Protein AF-A0A1Z8X6K7-F1 (afdb_monomer_lite)

pLDDT: mean 92.4, std 6.42, range [54.97, 97.44]

Sequence (66 aa):
METVIALLMFLGEPAVLKEHTLMPTVSKCLEKKRIANRNSGARVSYVCTKVKAEVKDG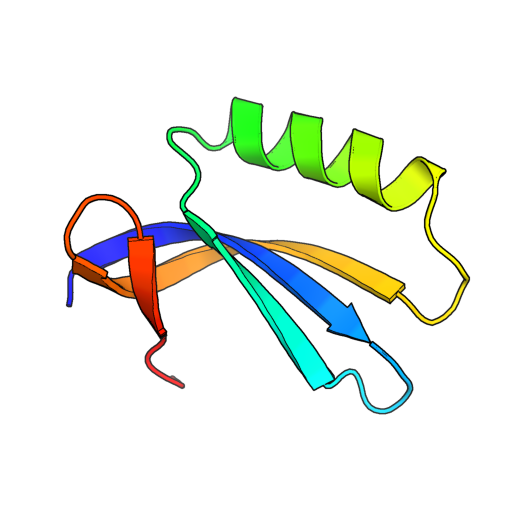KIISISKS

Structure (mmCIF, N/CA/C/O backbone):
data_AF-A0A1Z8X6K7-F1
#
_entry.id   AF-A0A1Z8X6K7-F1
#
loop_
_atom_site.group_PDB
_atom_site.id
_atom_site.type_symbol
_atom_site.label_atom_id
_atom_site.label_alt_id
_atom_site.label_comp_id
_atom_site.label_asym_id
_atom_site.label_entity_id
_atom_site.label_seq_id
_atom_site.pdbx_PDB_ins_code
_atom_site.Cartn_x
_atom_site.Cartn_y
_atom_site.Cartn_z
_atom_site.occupancy
_atom_site.B_iso_or_equiv
_atom_site.auth_seq_id
_atom_site.auth_comp_id
_atom_site.auth_asym_id
_atom_site.auth_atom_id
_atom_site.pdbx_PDB_model_num
ATOM 1 N N . MET A 1 1 ? -10.447 -9.870 11.382 1.00 82.88 1 MET A N 1
ATOM 2 C CA . MET A 1 1 ? -9.919 -9.171 10.191 1.00 82.88 1 MET A CA 1
ATOM 3 C C . MET A 1 1 ? -10.923 -8.131 9.753 1.00 82.88 1 MET A C 1
ATOM 5 O O . MET A 1 1 ? -12.115 -8.416 9.746 1.00 82.88 1 MET A O 1
ATOM 9 N N . GLU A 1 2 ? -10.443 -6.955 9.391 1.00 92.50 2 GLU A N 1
ATOM 10 C CA . GLU A 1 2 ? -11.247 -5.831 8.920 1.00 92.50 2 GLU A CA 1
ATOM 11 C C . GLU A 1 2 ? -10.854 -5.447 7.492 1.00 92.50 2 GLU A C 1
ATOM 13 O O . GLU A 1 2 ? -9.798 -5.839 6.993 1.00 92.50 2 GLU A O 1
ATOM 18 N N . THR A 1 3 ? -11.739 -4.727 6.800 1.00 94.50 3 THR A N 1
ATOM 19 C CA . THR A 1 3 ? -11.462 -4.242 5.443 1.00 94.50 3 THR A CA 1
ATOM 20 C C . THR A 1 3 ? -10.849 -2.857 5.524 1.00 94.50 3 THR A C 1
ATOM 22 O O . THR A 1 3 ? -11.523 -1.900 5.896 1.00 94.50 3 THR A O 1
ATOM 25 N N . VAL A 1 4 ? -9.586 -2.751 5.128 1.00 95.75 4 VAL A N 1
ATOM 26 C CA . VAL A 1 4 ? -8.814 -1.508 5.191 1.00 95.75 4 VAL A CA 1
ATOM 27 C C . VAL A 1 4 ? -8.249 -1.144 3.834 1.00 95.75 4 VAL A C 1
ATOM 29 O O . VAL A 1 4 ? -8.156 -1.976 2.932 1.00 95.75 4 VAL A O 1
ATOM 32 N N . ILE A 1 5 ? -7.869 0.119 3.678 1.00 96.69 5 ILE A N 1
ATOM 33 C CA . ILE A 1 5 ? -7.197 0.600 2.476 1.00 96.69 5 ILE A CA 1
ATOM 34 C C . ILE A 1 5 ? -5.698 0.424 2.690 1.00 96.69 5 ILE A C 1
ATOM 36 O O . ILE A 1 5 ? -5.137 0.935 3.659 1.00 96.69 5 ILE A O 1
ATOM 40 N N . ALA A 1 6 ? -5.051 -0.290 1.778 1.00 96.56 6 ALA A N 1
ATOM 41 C CA . ALA A 1 6 ? -3.623 -0.547 1.827 1.00 96.56 6 ALA A CA 1
ATOM 42 C C . ALA A 1 6 ? -2.933 -0.031 0.563 1.00 96.56 6 ALA A C 1
ATOM 44 O O . ALA A 1 6 ? -3.452 -0.155 -0.550 1.00 96.56 6 ALA A O 1
ATOM 45 N N . LEU A 1 7 ? -1.734 0.518 0.753 1.00 96.88 7 LEU A N 1
ATOM 46 C CA . LEU A 1 7 ? -0.763 0.700 -0.316 1.00 96.88 7 LEU A CA 1
ATOM 47 C C . LEU A 1 7 ? 0.180 -0.502 -0.305 1.00 96.88 7 LEU A C 1
ATOM 49 O O . LEU A 1 7 ? 0.889 -0.723 0.675 1.00 96.88 7 LEU A O 1
ATOM 53 N N . LEU A 1 8 ? 0.162 -1.271 -1.384 1.00 95.81 8 LEU A N 1
ATOM 54 C CA . LEU A 1 8 ? 0.966 -2.469 -1.584 1.00 95.81 8 LEU A CA 1
ATOM 55 C C . LEU A 1 8 ? 2.107 -2.164 -2.554 1.00 95.81 8 LEU A C 1
ATOM 57 O O . LEU A 1 8 ? 1.871 -1.504 -3.566 1.00 95.81 8 LEU A O 1
ATOM 61 N N . MET A 1 9 ? 3.306 -2.666 -2.272 1.00 95.31 9 MET A N 1
ATOM 62 C CA . MET A 1 9 ? 4.447 -2.642 -3.187 1.00 95.31 9 MET A CA 1
ATOM 63 C C . MET A 1 9 ? 4.757 -4.058 -3.650 1.00 95.31 9 MET A C 1
ATOM 65 O O . MET A 1 9 ? 5.005 -4.944 -2.828 1.00 95.31 9 MET A O 1
ATOM 69 N N . PHE A 1 10 ? 4.814 -4.252 -4.960 1.00 95.06 10 PHE A N 1
ATOM 70 C CA . PHE A 1 10 ? 5.281 -5.481 -5.577 1.00 95.06 10 PHE A CA 1
ATOM 71 C C . PHE A 1 10 ? 6.607 -5.244 -6.292 1.00 95.06 10 PHE A C 1
ATOM 73 O O . PHE A 1 10 ? 6.828 -4.177 -6.867 1.00 95.06 10 PHE A O 1
ATOM 80 N N . LEU A 1 11 ? 7.476 -6.252 -6.266 1.00 94.19 11 LEU A N 1
ATOM 81 C CA . LEU A 1 11 ? 8.793 -6.215 -6.891 1.00 94.19 11 LEU A CA 1
ATOM 82 C C . LEU A 1 11 ? 9.010 -7.451 -7.770 1.00 94.19 11 LEU A C 1
ATOM 84 O O . LEU A 1 11 ? 8.757 -8.571 -7.324 1.00 94.19 11 LEU A O 1
ATOM 88 N N . GLY A 1 12 ? 9.570 -7.234 -8.959 1.00 91.00 12 GLY A N 1
ATOM 89 C CA . GLY A 1 12 ? 10.051 -8.279 -9.859 1.00 91.00 12 GLY A CA 1
ATOM 90 C C . GLY A 1 12 ? 9.016 -8.796 -10.856 1.00 91.00 12 GLY A C 1
ATOM 91 O O . GLY A 1 12 ? 7.895 -8.301 -10.942 1.00 91.00 12 GLY A O 1
ATOM 92 N N . GLU A 1 13 ? 9.435 -9.810 -11.608 1.00 88.75 13 GLU A N 1
ATOM 93 C CA . GLU A 1 13 ? 8.625 -10.569 -12.561 1.00 88.75 13 GLU A CA 1
ATOM 94 C C . GLU A 1 13 ? 8.896 -12.065 -12.295 1.00 88.75 13 GLU A C 1
ATOM 96 O O . GLU A 1 13 ? 10.012 -12.519 -12.554 1.00 88.75 13 GLU A O 1
ATOM 101 N N . PRO A 1 14 ? 7.948 -12.831 -11.716 1.00 88.88 14 PRO A N 1
ATOM 102 C CA . PRO A 1 14 ? 6.594 -12.433 -11.328 1.00 88.88 14 PRO A CA 1
ATOM 103 C C . PRO A 1 14 ? 6.572 -11.438 -10.155 1.00 88.88 14 PRO A C 1
ATOM 105 O O . PRO A 1 14 ? 7.453 -11.437 -9.298 1.00 88.88 14 PRO A O 1
ATOM 108 N N . ALA A 1 15 ? 5.544 -10.590 -10.118 1.00 90.81 15 ALA A N 1
ATOM 109 C CA . ALA A 1 15 ? 5.38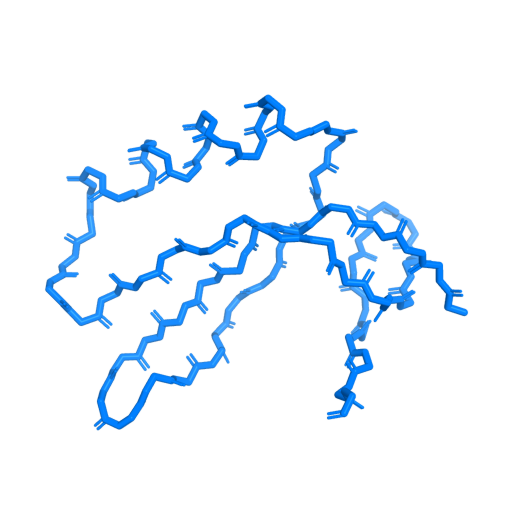9 -9.544 -9.113 1.00 90.81 15 ALA A CA 1
ATOM 110 C C . ALA A 1 15 ? 5.129 -10.143 -7.718 1.00 90.81 15 ALA A C 1
ATOM 112 O O . ALA A 1 15 ? 4.064 -10.705 -7.457 1.00 90.81 15 ALA A O 1
ATOM 113 N N . VAL A 1 16 ? 6.088 -10.002 -6.800 1.00 93.50 16 VAL A N 1
ATOM 114 C CA . VAL A 1 16 ? 5.969 -10.496 -5.418 1.00 93.50 16 VAL A CA 1
ATOM 115 C C . VAL A 1 16 ? 5.661 -9.339 -4.479 1.00 93.50 16 VAL A C 1
ATOM 117 O O . VAL A 1 16 ? 6.360 -8.327 -4.509 1.00 93.50 16 VAL A O 1
ATOM 120 N N . LEU A 1 17 ? 4.649 -9.495 -3.618 1.00 93.50 17 LEU A N 1
ATOM 121 C CA . LEU A 1 17 ? 4.341 -8.515 -2.575 1.00 93.50 17 LEU A CA 1
ATOM 122 C C . LEU A 1 17 ? 5.539 -8.395 -1.627 1.00 93.50 17 LEU A C 1
ATOM 124 O O . LEU A 1 17 ? 5.922 -9.367 -0.977 1.00 93.50 17 LEU A O 1
ATOM 128 N N . LYS A 1 18 ? 6.128 -7.204 -1.564 1.00 93.69 18 LYS A N 1
ATOM 129 C CA . LYS A 1 18 ? 7.266 -6.896 -0.695 1.00 93.69 18 LYS A CA 1
ATOM 130 C C . LYS A 1 18 ? 6.867 -6.058 0.504 1.00 93.69 18 LYS A C 1
ATOM 132 O O . LYS A 1 18 ? 7.360 -6.317 1.593 1.00 93.69 18 LYS A O 1
ATOM 137 N N . GLU A 1 19 ? 5.970 -5.094 0.316 1.00 92.62 19 GLU A N 1
ATOM 138 C CA . GLU A 1 19 ? 5.552 -4.195 1.391 1.00 92.62 19 GLU A CA 1
ATOM 139 C C . GLU A 1 19 ? 4.051 -3.922 1.353 1.00 92.62 19 GLU A C 1
ATOM 141 O O . GLU A 1 19 ? 3.421 -3.915 0.293 1.00 92.62 19 GLU A O 1
ATOM 146 N N . HIS A 1 20 ? 3.489 -3.649 2.528 1.00 93.88 20 HIS A N 1
ATOM 147 C CA . HIS A 1 20 ? 2.114 -3.204 2.703 1.00 93.88 20 HIS A CA 1
ATOM 148 C C . HIS A 1 20 ? 2.044 -2.120 3.780 1.00 93.88 20 HIS A C 1
ATOM 150 O O . HIS A 1 20 ? 2.598 -2.256 4.869 1.00 93.88 20 HIS A O 1
ATOM 156 N N . THR A 1 21 ? 1.339 -1.032 3.492 1.00 95.19 21 THR A N 1
ATOM 157 C CA . THR A 1 21 ? 1.168 0.085 4.427 1.00 95.19 21 THR A CA 1
ATOM 158 C C . THR A 1 21 ? -0.308 0.422 4.576 1.00 95.19 21 THR A C 1
ATOM 160 O O . THR A 1 21 ? -1.002 0.605 3.573 1.00 95.19 21 THR A O 1
ATOM 163 N N . LEU A 1 22 ? -0.776 0.539 5.822 1.00 96.44 22 LEU A N 1
ATOM 164 C CA . LEU A 1 22 ? -2.129 1.001 6.128 1.00 96.44 22 LEU A CA 1
ATOM 165 C C . LEU A 1 22 ? -2.290 2.461 5.697 1.00 96.44 22 LEU A C 1
ATOM 167 O O . LEU A 1 22 ? -1.452 3.305 6.019 1.00 96.44 22 LEU A O 1
ATOM 171 N N . MET A 1 23 ? -3.371 2.764 4.984 1.00 96.00 23 MET A N 1
ATOM 172 C CA . MET A 1 23 ? -3.684 4.118 4.545 1.00 96.00 23 MET A CA 1
ATOM 173 C C . MET A 1 23 ? -4.992 4.605 5.166 1.00 96.00 23 MET A C 1
ATOM 175 O O . MET A 1 23 ? -5.977 3.870 5.159 1.00 96.00 23 MET A O 1
ATOM 179 N N . PRO A 1 24 ? -5.039 5.860 5.650 1.00 94.44 24 PRO A N 1
ATOM 180 C CA . PRO A 1 24 ? -6.221 6.387 6.326 1.00 94.44 24 PRO A CA 1
ATOM 181 C C . PRO A 1 24 ? -7.395 6.605 5.362 1.00 94.44 24 PRO A C 1
ATOM 183 O O . PRO A 1 24 ? -8.549 6.461 5.746 1.00 94.44 24 PRO A O 1
ATOM 186 N N . THR A 1 25 ? -7.117 6.957 4.102 1.00 95.88 25 THR A N 1
ATOM 187 C CA . THR A 1 25 ? -8.138 7.221 3.078 1.00 95.88 25 THR A CA 1
ATOM 188 C C . THR A 1 25 ? -7.662 6.791 1.691 1.00 95.88 25 THR A C 1
ATOM 190 O O . THR A 1 25 ? -6.460 6.669 1.434 1.00 95.88 25 THR A O 1
ATOM 193 N N . VAL A 1 26 ? -8.610 6.615 0.760 1.00 95.56 26 VAL A N 1
ATOM 194 C CA . VAL A 1 26 ? -8.304 6.286 -0.644 1.00 95.56 26 VAL A CA 1
ATOM 195 C C . VAL A 1 26 ? -7.515 7.420 -1.294 1.00 95.56 26 VAL A C 1
ATOM 197 O O . VAL A 1 26 ? -6.521 7.161 -1.961 1.00 95.56 26 VAL A O 1
ATOM 200 N N . SER A 1 27 ? -7.902 8.675 -1.041 1.00 96.81 27 SER A N 1
ATOM 201 C CA . SER A 1 27 ? -7.204 9.851 -1.576 1.00 96.81 27 SER A CA 1
ATOM 202 C C . SER A 1 27 ? -5.726 9.862 -1.170 1.00 96.81 27 SER A C 1
ATOM 204 O O . SER A 1 27 ? -4.848 9.935 -2.031 1.00 96.81 27 SER A O 1
ATOM 206 N N . LYS A 1 28 ? -5.425 9.647 0.122 1.00 96.88 28 LYS A N 1
ATOM 207 C CA . LYS A 1 28 ? -4.035 9.604 0.605 1.00 96.88 28 LYS A CA 1
ATOM 208 C C . LYS A 1 28 ? -3.255 8.420 0.034 1.00 96.88 28 LYS A C 1
ATOM 210 O O . LYS A 1 28 ? -2.070 8.545 -0.271 1.00 96.88 28 LYS A O 1
ATOM 215 N N . CYS A 1 29 ? -3.918 7.281 -0.132 1.00 97.44 29 CYS A N 1
ATOM 216 C CA . CYS A 1 29 ? -3.335 6.094 -0.744 1.00 97.44 29 CYS A CA 1
ATOM 217 C C . CYS A 1 29 ? -2.966 6.328 -2.221 1.00 97.44 29 CYS A C 1
ATOM 219 O O . CYS A 1 29 ? -1.859 5.989 -2.637 1.00 97.44 29 CYS A O 1
ATOM 221 N N . LEU A 1 30 ? -3.845 6.971 -2.999 1.00 96.94 30 LEU A N 1
ATOM 222 C CA . LEU A 1 30 ? -3.593 7.333 -4.399 1.00 96.94 30 LEU A CA 1
ATOM 223 C C . LEU A 1 30 ? -2.491 8.390 -4.540 1.00 96.94 30 LEU A C 1
ATOM 225 O O . LEU A 1 30 ? -1.619 8.256 -5.399 1.00 96.94 30 LEU A O 1
ATOM 229 N N . GLU A 1 31 ? -2.490 9.406 -3.676 1.00 96.50 31 GLU A N 1
ATOM 230 C CA . GLU A 1 31 ? -1.436 10.423 -3.617 1.00 96.50 31 GLU A CA 1
ATOM 231 C C . GLU A 1 31 ? -0.067 9.774 -3.368 1.00 96.50 31 GLU A C 1
ATOM 233 O O . GLU A 1 31 ? 0.867 9.965 -4.151 1.00 96.50 31 GLU A O 1
ATOM 238 N N . LYS A 1 32 ? 0.042 8.936 -2.327 1.00 95.69 32 LYS A N 1
ATOM 239 C CA . LYS A 1 32 ? 1.288 8.230 -1.999 1.00 95.69 32 LYS A CA 1
ATOM 240 C C . LYS A 1 32 ? 1.705 7.246 -3.087 1.00 95.69 32 LYS A C 1
ATOM 242 O O . LYS A 1 32 ? 2.886 7.205 -3.414 1.00 95.69 32 LYS A O 1
ATOM 247 N N . LYS A 1 33 ? 0.764 6.520 -3.704 1.00 95.44 33 LYS A N 1
ATOM 248 C CA . LYS A 1 33 ?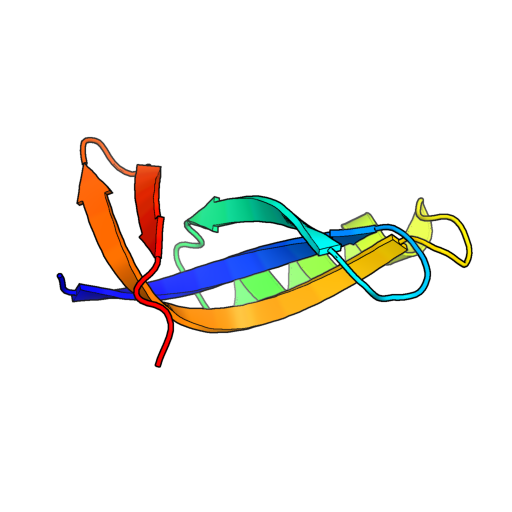 1.034 5.670 -4.876 1.00 95.44 33 LYS A CA 1
ATOM 249 C C . LYS A 1 33 ? 1.677 6.477 -6.006 1.00 95.44 33 LYS A C 1
ATOM 251 O O . LYS A 1 33 ? 2.680 6.052 -6.569 1.00 95.44 33 LYS A O 1
ATOM 256 N N . ARG A 1 34 ? 1.120 7.650 -6.333 1.00 95.31 34 ARG A N 1
ATOM 257 C CA . ARG A 1 34 ? 1.659 8.529 -7.382 1.00 95.31 34 ARG A CA 1
ATOM 258 C C . ARG A 1 34 ? 3.062 9.019 -7.039 1.00 95.31 34 ARG A C 1
ATOM 260 O O . ARG A 1 34 ? 3.888 9.079 -7.939 1.00 95.31 34 ARG A O 1
ATOM 267 N N . ILE A 1 35 ? 3.325 9.382 -5.785 1.00 94.38 35 ILE A N 1
ATOM 268 C CA . ILE A 1 35 ? 4.659 9.817 -5.341 1.00 94.38 35 ILE A CA 1
ATOM 269 C C . ILE A 1 35 ? 5.657 8.657 -5.428 1.00 94.38 35 ILE A C 1
ATOM 271 O O . ILE A 1 35 ? 6.710 8.821 -6.033 1.00 94.38 35 ILE A O 1
ATOM 275 N N . ALA A 1 36 ? 5.306 7.484 -4.895 1.00 92.75 36 ALA A N 1
ATOM 276 C CA . ALA A 1 36 ? 6.162 6.302 -4.909 1.00 92.75 36 ALA A CA 1
ATOM 277 C C . ALA A 1 36 ? 6.542 5.901 -6.341 1.00 92.75 36 ALA A C 1
ATOM 279 O O . ALA A 1 36 ? 7.724 5.772 -6.653 1.00 92.75 36 ALA A O 1
ATOM 280 N N . ASN A 1 37 ? 5.560 5.841 -7.247 1.00 90.94 37 ASN A N 1
ATOM 281 C CA . ASN A 1 37 ? 5.785 5.494 -8.651 1.00 90.94 37 ASN A CA 1
ATOM 282 C C . ASN A 1 37 ? 6.767 6.429 -9.380 1.00 90.94 37 ASN A C 1
ATOM 284 O O . ASN A 1 37 ? 7.420 5.980 -10.313 1.00 90.94 37 ASN A O 1
ATOM 288 N N . ARG A 1 38 ? 6.906 7.705 -8.985 1.00 91.38 38 ARG A N 1
ATOM 289 C CA . ARG A 1 38 ? 7.867 8.622 -9.635 1.00 91.38 38 ARG A CA 1
ATOM 290 C C . ARG A 1 38 ? 9.323 8.240 -9.391 1.00 91.38 38 ARG A C 1
ATOM 292 O O . ARG A 1 38 ? 10.160 8.513 -10.240 1.00 91.38 38 ARG A O 1
ATOM 299 N N . ASN A 1 39 ? 9.607 7.633 -8.243 1.00 82.69 39 ASN A N 1
ATOM 300 C CA . ASN A 1 39 ? 10.962 7.285 -7.812 1.00 82.69 39 ASN A CA 1
ATOM 301 C C . ASN A 1 39 ? 11.260 5.788 -8.001 1.00 82.69 39 ASN A C 1
ATOM 303 O O . ASN A 1 39 ? 12.232 5.270 -7.459 1.00 82.69 39 ASN A O 1
ATOM 307 N N . SER A 1 40 ? 10.391 5.080 -8.722 1.00 85.19 40 SER A N 1
ATOM 308 C CA . SER A 1 40 ? 10.398 3.625 -8.823 1.00 85.19 40 SER A CA 1
ATOM 309 C C . SER A 1 40 ? 11.004 3.147 -10.133 1.00 85.19 40 SER A C 1
ATOM 311 O O . SER A 1 40 ? 10.728 3.704 -11.193 1.00 85.19 40 SER A O 1
ATOM 313 N N . GLY A 1 41 ? 11.809 2.086 -10.069 1.00 86.06 41 GLY A N 1
ATOM 314 C CA . GLY A 1 41 ? 12.313 1.405 -11.263 1.00 86.06 41 GLY A CA 1
ATOM 315 C C . GLY A 1 41 ? 11.232 0.571 -11.960 1.00 86.06 41 GLY A C 1
ATOM 316 O O . GLY A 1 41 ? 10.198 0.261 -11.373 1.00 86.06 41 GLY A O 1
ATOM 317 N N . ALA A 1 42 ? 11.508 0.128 -13.191 1.00 85.88 42 ALA A N 1
ATOM 318 C CA . ALA A 1 42 ? 10.556 -0.609 -14.038 1.00 85.88 42 ALA A CA 1
ATOM 319 C C . ALA A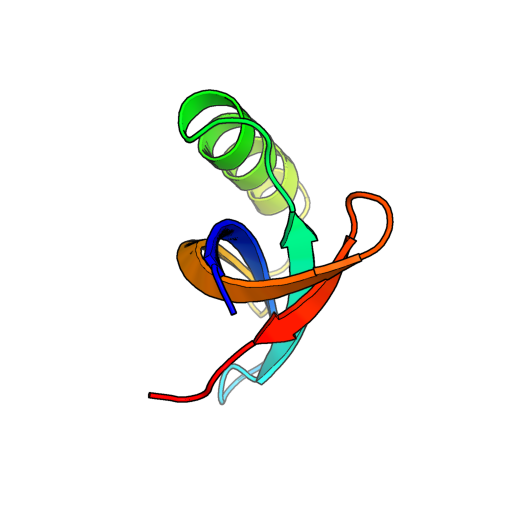 1 42 ? 9.990 -1.901 -13.411 1.00 85.88 42 ALA A C 1
ATOM 321 O O . ALA A 1 42 ? 8.911 -2.345 -13.783 1.00 85.88 42 ALA A O 1
ATOM 322 N N . ARG A 1 43 ? 10.703 -2.497 -12.446 1.00 90.88 43 ARG A N 1
ATOM 323 C CA . ARG A 1 43 ? 10.311 -3.745 -11.766 1.00 90.88 43 ARG A CA 1
ATOM 324 C C . ARG A 1 43 ? 9.562 -3.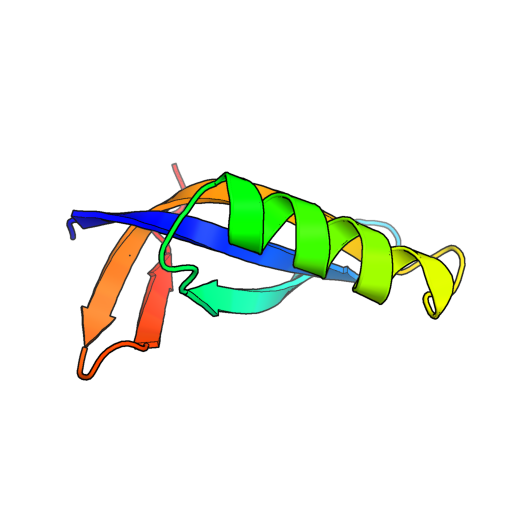526 -10.451 1.00 90.88 43 ARG A C 1
ATOM 326 O O . ARG A 1 43 ? 9.344 -4.492 -9.726 1.00 90.88 43 ARG A O 1
ATOM 333 N N . VAL A 1 44 ? 9.224 -2.286 -10.101 1.00 93.44 44 VAL A N 1
ATOM 334 C CA . VAL A 1 44 ? 8.485 -1.953 -8.877 1.00 93.44 44 VAL A CA 1
ATOM 335 C C . VAL A 1 44 ? 7.094 -1.469 -9.263 1.00 93.44 44 VAL A C 1
ATOM 337 O O . VAL A 1 44 ? 6.954 -0.583 -10.102 1.00 93.44 44 VAL A O 1
ATOM 340 N N . SER A 1 45 ? 6.056 -2.020 -8.639 1.00 93.00 45 SER A N 1
ATOM 341 C CA . SER A 1 45 ? 4.683 -1.561 -8.851 1.00 93.00 45 SER A CA 1
ATOM 342 C C . SER A 1 45 ? 3.964 -1.316 -7.533 1.00 93.00 45 SER A C 1
ATOM 344 O O . SER A 1 45 ? 4.024 -2.123 -6.607 1.00 93.00 45 SER A O 1
ATOM 346 N N . TYR A 1 46 ? 3.262 -0.186 -7.454 1.00 95.56 46 TYR A N 1
ATOM 347 C CA . TYR A 1 46 ? 2.461 0.174 -6.291 1.00 95.56 46 TYR A CA 1
ATOM 348 C C . TYR A 1 46 ? 0.968 0.066 -6.596 1.00 95.56 46 TYR A C 1
ATOM 350 O O . TYR A 1 46 ? 0.457 0.630 -7.573 1.00 95.56 46 TYR A O 1
ATOM 358 N N . VAL A 1 47 ? 0.234 -0.616 -5.721 1.00 94.75 47 VAL A N 1
ATOM 359 C CA . VAL A 1 47 ? -1.210 -0.834 -5.844 1.00 94.75 47 VAL A CA 1
ATOM 360 C C . VAL A 1 47 ? -1.908 -0.279 -4.614 1.00 94.75 47 VAL A C 1
ATOM 362 O O . VAL A 1 47 ? -1.587 -0.638 -3.488 1.00 94.75 47 VAL A O 1
ATOM 365 N N . CYS A 1 48 ? -2.880 0.600 -4.842 1.00 96.62 48 CYS A N 1
ATOM 366 C CA . CYS A 1 48 ? -3.799 1.036 -3.805 1.00 96.62 48 CYS A CA 1
ATOM 367 C C . CYS A 1 48 ? -5.062 0.184 -3.908 1.00 96.62 48 CYS A C 1
ATOM 369 O O . CYS A 1 48 ? -5.704 0.199 -4.959 1.00 96.62 48 CYS A O 1
ATOM 371 N N . THR A 1 49 ? -5.405 -0.561 -2.861 1.00 95.25 49 THR A N 1
ATOM 372 C CA . THR A 1 49 ? -6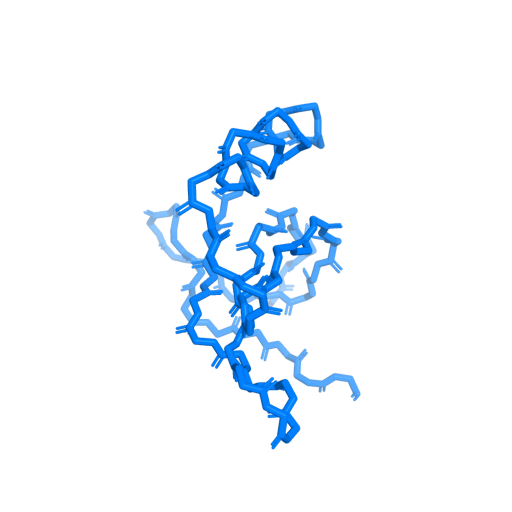.596 -1.418 -2.873 1.00 95.25 49 THR A CA 1
ATOM 373 C C . THR A 1 49 ? -7.175 -1.613 -1.476 1.00 95.25 49 THR A C 1
ATOM 375 O O . THR A 1 49 ? -6.515 -1.345 -0.469 1.00 95.25 49 THR A O 1
ATOM 378 N N . LYS A 1 50 ? -8.429 -2.064 -1.416 1.00 94.81 50 LYS A N 1
ATOM 379 C CA . LYS A 1 50 ? -9.046 -2.530 -0.174 1.00 94.81 50 LYS A CA 1
ATOM 380 C C . LYS A 1 50 ? -8.660 -3.988 0.042 1.00 94.81 50 LYS A C 1
ATOM 382 O O . LYS A 1 50 ? -8.805 -4.800 -0.866 1.00 94.81 50 LYS A O 1
ATOM 387 N N . VAL A 1 51 ? -8.192 -4.316 1.238 1.00 94.38 51 VAL A N 1
ATOM 388 C CA . VAL A 1 51 ? -7.802 -5.678 1.620 1.00 94.38 51 VAL A CA 1
ATOM 389 C C . VAL A 1 51 ? -8.481 -6.073 2.922 1.00 94.38 51 VAL A C 1
ATOM 391 O O . VAL A 1 51 ? -8.692 -5.227 3.791 1.00 94.38 51 VAL A O 1
ATOM 394 N N . LYS A 1 52 ? -8.795 -7.363 3.075 1.00 95.50 52 LYS A N 1
ATOM 395 C CA . LYS A 1 52 ? -9.099 -7.934 4.391 1.00 95.50 52 LYS A CA 1
ATOM 396 C C . LYS A 1 52 ? -7.783 -8.181 5.114 1.00 95.50 52 LYS A C 1
ATOM 398 O O . LYS A 1 52 ? -6.981 -9.001 4.670 1.00 95.50 52 LYS A O 1
ATOM 403 N N . ALA A 1 53 ? -7.566 -7.468 6.208 1.00 95.25 53 ALA A N 1
ATOM 404 C CA . ALA A 1 53 ? -6.330 -7.528 6.965 1.00 95.25 53 ALA A CA 1
ATOM 405 C C . ALA A 1 53 ? -6.585 -7.629 8.467 1.00 95.25 53 ALA A C 1
ATOM 407 O O . ALA A 1 53 ? -7.645 -7.268 8.983 1.00 95.25 53 ALA A O 1
ATOM 408 N N . GLU A 1 54 ? -5.592 -8.140 9.176 1.00 95.19 54 GLU A N 1
ATOM 409 C CA . GLU A 1 54 ? -5.465 -7.957 10.611 1.00 95.19 54 GLU A CA 1
ATOM 410 C C . GLU A 1 54 ? -4.657 -6.689 10.866 1.00 95.19 54 GLU A C 1
ATOM 412 O O . GLU A 1 54 ? -3.534 -6.549 10.375 1.00 95.19 54 GLU A O 1
ATOM 417 N N . VAL A 1 55 ? -5.241 -5.756 11.613 1.00 94.50 55 VAL A N 1
ATOM 418 C CA . VAL A 1 55 ? -4.605 -4.491 11.968 1.00 94.50 55 VAL A CA 1
ATOM 419 C C . VAL A 1 55 ? -4.422 -4.442 13.472 1.00 94.50 55 VAL A C 1
ATOM 421 O O . VAL A 1 55 ? -5.344 -4.732 14.231 1.00 94.50 55 VAL A O 1
ATOM 424 N N . LYS A 1 56 ? -3.221 -4.061 13.896 1.00 94.06 56 LYS A N 1
ATOM 425 C CA . LYS A 1 56 ? -2.876 -3.848 15.297 1.00 94.06 56 LYS A CA 1
ATOM 426 C C . LYS A 1 56 ? -2.009 -2.603 15.405 1.00 94.06 56 LYS A C 1
ATOM 428 O O . LYS A 1 56 ? -1.104 -2.414 14.594 1.00 94.06 56 LYS A O 1
ATOM 433 N N . ASP A 1 57 ? -2.330 -1.727 16.352 1.00 91.88 57 ASP A N 1
ATOM 434 C CA . ASP A 1 57 ? -1.605 -0.473 16.605 1.00 91.88 57 ASP A CA 1
ATOM 435 C C . ASP A 1 57 ? -1.417 0.396 15.342 1.00 91.88 57 ASP A C 1
ATOM 437 O O . ASP A 1 57 ? -0.362 0.986 15.104 1.00 91.88 57 ASP A O 1
ATOM 441 N N . GLY A 1 58 ? -2.441 0.431 14.478 1.00 88.75 58 GLY A N 1
ATOM 442 C CA . GLY A 1 58 ? -2.421 1.194 13.225 1.00 88.75 58 GLY A CA 1
ATOM 443 C C . GLY A 1 58 ? -1.518 0.610 12.131 1.00 88.75 58 GLY A C 1
ATOM 444 O O . GLY A 1 58 ? -1.188 1.308 11.170 1.00 88.75 58 GLY A O 1
ATOM 445 N N . LYS A 1 59 ? -1.106 -0.657 12.248 1.00 91.94 59 LYS A N 1
ATOM 446 C CA . LYS A 1 59 ? -0.279 -1.361 11.259 1.00 91.94 59 LYS A CA 1
ATOM 447 C C . LYS A 1 59 ? -0.951 -2.649 10.800 1.00 91.94 59 LYS A C 1
ATOM 449 O O . LYS A 1 59 ? -1.566 -3.353 11.592 1.00 91.94 59 LYS A O 1
ATOM 454 N N . ILE A 1 60 ? -0.803 -2.963 9.514 1.00 93.25 60 ILE A N 1
ATOM 455 C CA . ILE A 1 60 ? -1.234 -4.246 8.949 1.00 93.25 60 ILE A CA 1
ATOM 456 C C . ILE A 1 60 ? -0.239 -5.319 9.397 1.00 93.25 60 ILE A C 1
ATOM 458 O O . ILE A 1 60 ? 0.949 -5.210 9.097 1.00 93.25 60 ILE A O 1
ATOM 462 N N . ILE A 1 61 ? -0.733 -6.333 10.104 1.00 94.25 61 ILE A N 1
ATOM 463 C CA . ILE A 1 61 ? 0.043 -7.488 10.575 1.00 94.25 61 ILE A CA 1
ATOM 464 C C . ILE A 1 61 ? -0.021 -8.624 9.559 1.00 94.25 61 ILE A C 1
ATOM 466 O O . ILE A 1 61 ? 0.986 -9.259 9.261 1.00 94.25 61 ILE A O 1
ATOM 470 N N . SER A 1 62 ? -1.206 -8.865 8.999 1.00 92.25 62 SER A N 1
ATOM 471 C CA . SER A 1 62 ? -1.422 -9.905 7.999 1.00 92.25 62 SER A CA 1
ATOM 472 C C . SER A 1 62 ? -2.506 -9.488 7.008 1.00 92.25 62 SER A C 1
ATOM 474 O O . SER A 1 62 ? -3.442 -8.766 7.356 1.00 92.25 62 SER A O 1
ATOM 476 N N . ILE A 1 63 ? -2.376 -9.929 5.755 1.00 92.62 63 ILE A N 1
ATOM 477 C CA . ILE A 1 63 ? -3.390 -9.759 4.708 1.00 92.62 63 ILE A CA 1
ATOM 478 C C . ILE A 1 63 ? -3.927 -11.144 4.359 1.00 92.62 63 ILE A C 1
ATOM 480 O O . ILE A 1 63 ? -3.153 -12.051 4.049 1.00 92.62 63 ILE A O 1
ATOM 484 N N . SER A 1 64 ? -5.249 -11.310 4.390 1.00 89.50 64 SER A N 1
ATOM 485 C CA . SER A 1 64 ? -5.893 -12.536 3.923 1.00 89.50 64 SER A CA 1
ATOM 486 C C . SER A 1 64 ? -5.679 -12.673 2.417 1.00 89.50 64 SER A C 1
ATOM 488 O O . SER A 1 64 ? -6.071 -11.797 1.643 1.00 89.50 64 SER A O 1
ATOM 490 N N . LYS A 1 65 ? -5.058 -13.780 1.997 1.00 69.12 65 LYS A N 1
ATOM 491 C CA . LYS A 1 65 ? -5.133 -14.227 0.605 1.00 69.12 65 LYS A CA 1
ATOM 492 C C . LYS A 1 65 ? -6.552 -14.735 0.380 1.00 69.12 65 LYS A C 1
ATOM 494 O O . LYS A 1 65 ? -7.000 -15.617 1.110 1.00 69.12 65 LYS A O 1
ATOM 499 N N . SER A 1 66 ? -7.256 -14.087 -0.542 1.00 54.97 66 SER A N 1
ATOM 500 C CA . SER A 1 66 ? -8.532 -14.582 -1.068 1.00 54.97 66 SER A CA 1
ATOM 501 C C . SER A 1 66 ? -8.275 -15.720 -2.041 1.00 54.97 66 SER A C 1
ATOM 503 O O . SER A 1 66 ? -7.215 -15.664 -2.707 1.00 54.97 66 SER A O 1
#

Secondary structure (DSSP, 8-state):
-EEEEEEEEEETTTTEEEEEEEES-HHHHHHHHHHHHHT--TTEEEEEEEEEEEEETTEEEEE---

Radius of gyration: 11.81 Å; chains: 1; bounding box: 24×25×31 Å

Foldseek 3Di:
DDKFKWKWKFFAVVTDTDDIATDPDLVRSVVVQVVDVVVDDPGMHIDIDIFDADDDPRGGPDTDDD